Protein AF-A0A2G6F8L2-F1 (afdb_monomer_lite)

Radius of gyration: 17.74 Å; chains: 1; bounding box: 40×25×56 Å

pLDDT: mean 90.08, std 8.97, range [36.38, 96.94]

Secondary structure (DSSP, 8-state):
---SHHHHHHHHHHHHHHHHHHHHHHHHHHHHHHHHHHHHTT-HHHHHHHHHHHHHHHHHHHHTTSS-HHHHHHHHHHHHHHHS---

Sequence (87 aa):
MPIIKSAIKRVRQTKRKTLRNATVKRLTKEVIKKFLTHVENGEKKEAIALFPTVQKRIDLMSKKNLWHAHKSARKVSAYAKLISDKK

Structure (mmCIF, N/CA/C/O backbone):
data_AF-A0A2G6F8L2-F1
#
_entry.id   AF-A0A2G6F8L2-F1
#
loop_
_atom_site.group_PDB
_atom_site.id
_atom_site.type_symbol
_atom_site.label_atom_id
_atom_site.label_alt_id
_atom_site.label_comp_id
_atom_site.label_asym_id
_atom_site.label_entity_id
_atom_site.label_seq_id
_atom_site.pdbx_PDB_ins_code
_atom_site.Cartn_x
_atom_site.Cartn_y
_atom_site.Cartn_z
_atom_site.occupancy
_atom_site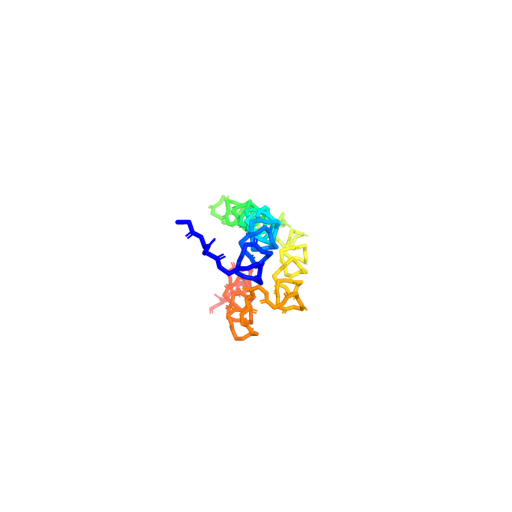.B_iso_or_equiv
_atom_site.auth_seq_id
_atom_site.auth_comp_id
_atom_site.auth_asym_id
_atom_site.auth_atom_id
_atom_site.pdbx_PDB_model_num
ATOM 1 N N . MET A 1 1 ? 19.709 7.147 -22.569 1.00 71.94 1 MET A N 1
ATOM 2 C CA . MET A 1 1 ? 18.690 6.225 -23.132 1.00 71.94 1 MET A CA 1
ATOM 3 C C . MET A 1 1 ? 19.236 4.805 -23.063 1.00 71.94 1 MET A C 1
ATOM 5 O O . MET A 1 1 ? 20.432 4.653 -23.273 1.00 71.94 1 MET A O 1
ATOM 9 N N . PRO A 1 2 ? 18.435 3.779 -22.725 1.00 85.56 2 PRO A N 1
ATOM 10 C CA . PRO A 1 2 ? 18.940 2.412 -22.678 1.00 85.56 2 PRO A CA 1
ATOM 11 C C . PRO A 1 2 ? 19.313 1.949 -24.087 1.00 85.56 2 PRO A C 1
ATOM 13 O O . PRO A 1 2 ? 18.498 2.067 -24.995 1.00 85.56 2 PRO A O 1
ATOM 16 N N . ILE A 1 3 ? 20.520 1.415 -24.248 1.00 91.50 3 ILE A N 1
ATOM 17 C CA . ILE A 1 3 ? 21.044 0.983 -25.553 1.00 91.50 3 ILE A CA 1
ATOM 18 C C . ILE A 1 3 ? 20.572 -0.449 -25.875 1.00 91.50 3 ILE A C 1
ATOM 20 O O . ILE A 1 3 ? 20.235 -0.779 -27.008 1.00 91.50 3 ILE A O 1
ATOM 24 N N . ILE A 1 4 ? 20.457 -1.304 -24.854 1.00 95.69 4 ILE A N 1
ATOM 25 C CA . ILE A 1 4 ? 20.090 -2.718 -25.005 1.00 95.69 4 ILE A CA 1
ATOM 26 C C . ILE A 1 4 ? 18.565 -2.871 -25.147 1.00 95.69 4 ILE A C 1
ATOM 28 O O . ILE A 1 4 ? 17.794 -2.340 -24.339 1.00 95.69 4 ILE A O 1
ATOM 32 N N . LYS A 1 5 ? 18.107 -3.683 -26.114 1.00 94.56 5 LYS A N 1
ATOM 33 C CA . LYS A 1 5 ? 16.672 -3.954 -26.374 1.00 94.56 5 LYS A CA 1
ATOM 34 C C . LYS A 1 5 ? 15.904 -4.394 -25.116 1.00 94.56 5 LYS A C 1
ATOM 36 O O . LYS A 1 5 ? 14.774 -3.952 -24.878 1.00 94.56 5 LYS A O 1
ATOM 41 N N . SER A 1 6 ? 16.516 -5.233 -24.277 1.00 95.06 6 SER A N 1
ATOM 42 C CA . SER A 1 6 ? 15.932 -5.693 -23.010 1.00 95.06 6 SER A CA 1
ATOM 43 C C . SER A 1 6 ? 15.722 -4.541 -22.020 1.00 95.06 6 SER A C 1
ATOM 45 O O . SER A 1 6 ? 14.666 -4.458 -21.388 1.00 95.06 6 SER A O 1
ATOM 47 N N . ALA A 1 7 ? 16.663 -3.601 -21.940 1.00 95.75 7 ALA A N 1
ATOM 48 C CA . ALA A 1 7 ? 16.581 -2.438 -21.066 1.00 95.75 7 ALA A CA 1
ATOM 49 C C . ALA A 1 7 ? 15.482 -1.459 -21.517 1.00 95.75 7 ALA A C 1
ATOM 51 O O . ALA A 1 7 ? 14.691 -1.003 -20.690 1.00 95.75 7 ALA A O 1
ATOM 52 N N . ILE A 1 8 ? 15.326 -1.226 -22.827 1.00 95.25 8 ILE A N 1
ATOM 53 C CA . ILE A 1 8 ? 14.214 -0.425 -23.380 1.00 95.25 8 ILE A CA 1
ATOM 54 C C . ILE A 1 8 ? 12.856 -1.045 -23.002 1.00 95.25 8 ILE A C 1
ATOM 56 O O . ILE A 1 8 ? 11.918 -0.349 -22.595 1.00 95.25 8 ILE A O 1
ATOM 60 N N . LYS A 1 9 ? 12.737 -2.379 -23.077 1.00 94.94 9 LYS A N 1
ATOM 61 C CA . LYS A 1 9 ? 11.537 -3.106 -22.630 1.00 94.94 9 LYS A CA 1
ATOM 62 C C . LYS A 1 9 ? 11.297 -2.928 -21.129 1.00 94.94 9 LYS A C 1
ATOM 64 O O . LYS A 1 9 ? 10.158 -2.670 -20.734 1.00 94.94 9 LYS A O 1
ATOM 69 N N . ARG A 1 10 ? 12.339 -3.022 -20.295 1.00 96.94 10 ARG A N 1
ATOM 70 C CA . ARG A 1 10 ? 12.229 -2.800 -18.844 1.00 96.94 10 ARG A CA 1
ATOM 71 C C . ARG A 1 10 ? 11.725 -1.396 -18.524 1.00 96.94 10 ARG A C 1
ATOM 73 O O . ARG A 1 10 ? 10.780 -1.288 -17.751 1.00 96.94 10 ARG A O 1
ATOM 80 N N . VAL A 1 11 ? 12.246 -0.350 -19.169 1.00 95.88 11 VAL A N 1
ATOM 81 C CA . VAL A 1 11 ? 11.783 1.037 -18.959 1.00 95.88 11 VAL A CA 1
ATOM 82 C C . VAL A 1 11 ? 10.287 1.186 -19.257 1.00 95.88 11 VAL A C 1
ATOM 84 O O . VAL A 1 11 ? 9.546 1.717 -18.426 1.00 95.88 11 VAL A O 1
ATOM 87 N N . ARG A 1 12 ? 9.802 0.642 -20.384 1.00 95.00 12 ARG A N 1
ATOM 88 C CA . ARG A 1 12 ? 8.362 0.652 -20.718 1.00 95.00 12 ARG A CA 1
ATOM 89 C C . ARG A 1 12 ? 7.514 -0.072 -19.669 1.00 95.00 12 ARG A C 1
ATOM 91 O O . ARG A 1 12 ? 6.484 0.448 -19.237 1.00 95.00 12 ARG A O 1
ATOM 98 N N . GLN A 1 13 ? 7.947 -1.255 -19.232 1.00 96.88 13 GLN A N 1
ATOM 99 C CA . GLN A 1 13 ? 7.242 -2.029 -18.205 1.00 96.88 13 GLN A CA 1
ATOM 100 C C . GLN A 1 13 ? 7.215 -1.301 -16.857 1.00 96.88 13 GLN A C 1
ATOM 102 O O . GLN A 1 13 ? 6.169 -1.257 -16.205 1.00 96.88 13 GLN A O 1
ATOM 107 N N . THR A 1 14 ? 8.340 -0.715 -16.450 1.00 96.56 14 THR A N 1
ATOM 108 C CA . THR A 1 14 ? 8.460 0.044 -15.205 1.00 96.56 14 THR A CA 1
ATOM 109 C C . THR A 1 14 ? 7.539 1.253 -15.224 1.00 96.56 14 THR A C 1
ATOM 111 O O . THR A 1 14 ? 6.777 1.409 -14.280 1.00 96.56 14 THR A O 1
ATOM 114 N N . LYS A 1 15 ? 7.486 2.037 -16.311 1.00 96.38 15 LYS A N 1
ATOM 115 C CA . LYS A 1 15 ? 6.583 3.200 -16.416 1.00 96.38 15 LYS A CA 1
ATOM 116 C C . LYS A 1 15 ? 5.122 2.822 -16.141 1.00 96.38 15 LYS A C 1
ATOM 118 O O . LYS A 1 15 ? 4.462 3.456 -15.319 1.00 96.38 15 LYS A O 1
ATOM 123 N N . ARG A 1 16 ? 4.641 1.728 -16.747 1.00 96.50 16 ARG A N 1
ATOM 124 C CA . ARG A 1 16 ? 3.278 1.210 -16.526 1.00 96.50 16 ARG A CA 1
ATOM 125 C C . ARG A 1 1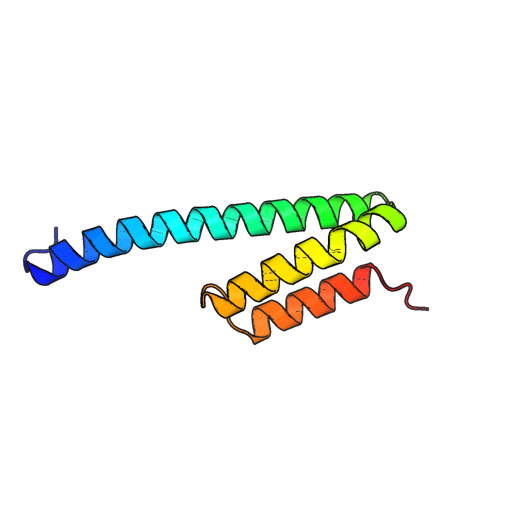6 ? 3.050 0.764 -15.077 1.00 96.50 16 ARG A C 1
ATOM 127 O O . ARG A 1 16 ? 2.021 1.089 -14.486 1.00 96.50 16 ARG A O 1
ATOM 134 N N . LYS A 1 17 ? 3.996 0.016 -14.498 1.00 95.88 17 LYS A N 1
ATOM 135 C CA . LYS A 1 17 ? 3.903 -0.473 -13.111 1.00 95.88 17 LYS A CA 1
ATOM 136 C C . LYS A 1 17 ? 3.941 0.679 -12.105 1.00 95.88 17 LYS A C 1
ATOM 138 O O . LYS A 1 17 ? 3.135 0.697 -11.179 1.00 95.88 17 LYS A O 1
ATOM 143 N N . THR A 1 18 ? 4.826 1.651 -12.310 1.00 96.31 18 THR A N 1
ATOM 144 C CA . THR A 1 18 ? 4.967 2.835 -11.460 1.00 96.31 18 THR A CA 1
ATOM 145 C C . THR A 1 18 ? 3.682 3.649 -11.438 1.00 96.31 18 THR A C 1
ATOM 147 O O . THR A 1 18 ? 3.209 3.968 -10.351 1.00 96.31 18 THR A O 1
ATOM 150 N N . LEU A 1 19 ? 3.066 3.903 -12.597 1.00 96.38 19 LEU A N 1
ATOM 151 C CA . LEU A 1 19 ? 1.814 4.660 -12.677 1.00 96.38 19 LEU A CA 1
ATOM 152 C C . LEU A 1 19 ? 0.675 3.960 -11.922 1.00 96.38 19 LEU A C 1
ATOM 154 O O . LEU A 1 19 ? 0.032 4.569 -11.071 1.00 96.38 19 LEU A O 1
ATOM 158 N N . ARG A 1 20 ? 0.493 2.648 -12.134 1.00 94.38 20 ARG A N 1
ATOM 159 C CA . ARG A 1 20 ? -0.495 1.851 -11.385 1.00 94.38 20 ARG A CA 1
ATOM 160 C C . ARG A 1 20 ? -0.248 1.915 -9.875 1.00 94.38 20 ARG A C 1
ATOM 162 O O . ARG A 1 20 ? -1.179 2.129 -9.101 1.00 94.38 20 ARG A O 1
ATOM 169 N N . ASN A 1 21 ? 1.000 1.727 -9.453 1.00 95.00 21 ASN A N 1
ATOM 170 C CA . ASN A 1 21 ? 1.363 1.706 -8.039 1.00 95.00 21 ASN A CA 1
ATOM 171 C C . ASN A 1 21 ? 1.196 3.081 -7.381 1.00 95.00 21 ASN A C 1
ATOM 173 O O . ASN A 1 21 ? 0.798 3.148 -6.218 1.00 95.00 21 ASN A O 1
ATOM 177 N N . ALA A 1 22 ? 1.476 4.164 -8.108 1.00 94.38 22 ALA A N 1
ATOM 178 C CA . ALA A 1 22 ? 1.274 5.528 -7.638 1.00 94.38 22 ALA A CA 1
ATOM 179 C C . ALA A 1 22 ? -0.210 5.801 -7.365 1.00 94.38 22 ALA A C 1
ATOM 181 O O . ALA A 1 22 ? -0.551 6.223 -6.260 1.00 94.38 22 ALA A O 1
ATOM 182 N N . THR A 1 23 ? -1.093 5.458 -8.307 1.00 94.44 23 THR A N 1
ATOM 183 C CA . THR A 1 23 ? -2.545 5.623 -8.146 1.00 94.44 23 THR A CA 1
ATOM 184 C C . THR A 1 23 ? -3.073 4.837 -6.951 1.00 94.44 23 THR A C 1
ATOM 186 O O . THR A 1 23 ? -3.762 5.391 -6.100 1.00 94.44 23 THR A O 1
ATOM 189 N N . VAL A 1 24 ? -2.705 3.557 -6.827 1.00 93.88 24 VAL A N 1
ATOM 190 C CA . VAL A 1 24 ? -3.161 2.718 -5.708 1.00 93.88 24 VAL A CA 1
ATOM 191 C C . VAL A 1 24 ? -2.671 3.274 -4.367 1.00 93.88 24 VAL A C 1
ATOM 193 O O . VAL A 1 24 ? -3.458 3.372 -3.428 1.00 93.88 24 VAL A O 1
ATOM 196 N N . LYS A 1 25 ? -1.401 3.699 -4.277 1.00 92.06 25 LYS A N 1
ATOM 197 C CA . LYS A 1 25 ? -0.856 4.337 -3.068 1.00 92.06 25 LYS A CA 1
ATOM 198 C C . LYS A 1 25 ? -1.598 5.630 -2.721 1.00 92.06 25 LYS A C 1
ATOM 200 O O . LYS A 1 25 ? -1.842 5.861 -1.540 1.00 92.06 25 LYS A O 1
ATOM 205 N N . ARG A 1 26 ? -1.939 6.457 -3.714 1.00 95.06 26 ARG A N 1
ATOM 206 C CA . ARG A 1 26 ? -2.667 7.718 -3.516 1.00 95.06 26 ARG A CA 1
ATOM 207 C C . ARG A 1 26 ? -4.062 7.467 -2.946 1.00 95.06 26 ARG A C 1
ATOM 209 O O . ARG A 1 26 ? -4.362 7.978 -1.876 1.00 95.06 26 ARG A O 1
ATOM 216 N N . LEU A 1 27 ? -4.834 6.579 -3.573 1.00 93.75 27 LEU A N 1
ATOM 217 C CA . LEU A 1 27 ? -6.180 6.214 -3.115 1.00 93.75 27 LEU A CA 1
ATOM 218 C C . LEU A 1 27 ? -6.178 5.672 -1.678 1.00 93.75 27 LEU A C 1
ATOM 220 O O . LEU A 1 27 ? -7.026 6.028 -0.869 1.00 93.75 27 LEU A O 1
ATOM 224 N N . THR A 1 28 ? -5.206 4.824 -1.326 1.00 93.25 28 THR A N 1
ATOM 225 C CA . THR A 1 28 ? -5.094 4.314 0.050 1.00 93.25 28 THR A CA 1
ATOM 226 C C . THR A 1 28 ? -4.784 5.434 1.048 1.00 93.25 28 THR A C 1
ATOM 228 O O . THR A 1 28 ? -5.330 5.430 2.147 1.00 93.25 28 THR A O 1
ATOM 231 N N . LYS A 1 29 ? -3.941 6.411 0.682 1.00 92.88 29 LYS A N 1
ATOM 232 C CA . LYS A 1 29 ? -3.661 7.579 1.532 1.00 92.88 29 LYS A CA 1
ATOM 233 C C . LYS A 1 29 ? -4.887 8.474 1.709 1.00 92.88 29 LYS A C 1
ATOM 235 O O . LYS A 1 29 ? -5.099 8.958 2.811 1.00 92.88 29 LYS A O 1
ATOM 240 N N . GLU A 1 30 ? -5.683 8.675 0.662 1.00 95.25 30 GLU A N 1
ATOM 241 C CA . GLU A 1 30 ? -6.924 9.459 0.728 1.00 95.25 30 GLU A CA 1
ATOM 242 C C . GLU A 1 30 ? -7.922 8.841 1.713 1.00 95.25 30 GLU A C 1
ATOM 244 O O . GLU A 1 30 ? -8.435 9.540 2.580 1.00 95.25 30 GLU A O 1
ATOM 249 N N . VAL A 1 31 ? -8.137 7.523 1.642 1.00 92.88 31 VAL A N 1
ATOM 250 C CA . VAL A 1 31 ? -9.021 6.800 2.575 1.00 92.88 31 VAL A CA 1
ATOM 251 C C . VAL A 1 31 ? -8.520 6.908 4.018 1.00 92.88 31 VAL A C 1
ATOM 253 O O . VAL A 1 31 ? -9.305 7.175 4.922 1.00 92.88 31 VAL A O 1
ATOM 256 N N . ILE A 1 32 ? -7.208 6.762 4.236 1.00 92.50 32 ILE A N 1
ATOM 257 C CA . ILE A 1 32 ? -6.602 6.943 5.564 1.00 92.50 32 ILE A CA 1
ATOM 258 C C . ILE A 1 32 ? -6.780 8.382 6.060 1.00 92.50 32 ILE A C 1
ATOM 260 O O . ILE A 1 32 ? -7.063 8.578 7.235 1.00 92.50 32 ILE A O 1
ATOM 264 N N . LYS A 1 33 ? -6.622 9.387 5.189 1.00 92.88 33 LYS A N 1
ATOM 265 C CA . LYS A 1 33 ? -6.793 10.795 5.566 1.00 92.88 33 LYS A CA 1
ATOM 266 C C . LYS A 1 33 ? -8.224 11.072 6.017 1.00 92.88 33 LYS A C 1
ATOM 268 O O . LYS A 1 33 ? -8.387 11.661 7.071 1.00 92.88 33 LYS A O 1
ATOM 273 N N . LYS A 1 34 ? -9.228 10.594 5.271 1.00 90.69 34 LYS A N 1
ATOM 274 C CA . LYS A 1 34 ? -10.646 10.712 5.660 1.00 90.69 34 LYS A CA 1
ATOM 275 C C . LYS A 1 34 ? -10.909 10.102 7.036 1.00 90.69 34 LYS A C 1
ATOM 277 O O . LYS A 1 34 ? -11.567 10.699 7.870 1.00 90.69 34 LYS A O 1
ATOM 282 N N . PHE A 1 35 ? -10.346 8.926 7.292 1.00 90.50 35 PHE A N 1
ATOM 283 C CA . PHE A 1 35 ? -10.444 8.308 8.609 1.00 90.50 35 PHE A CA 1
ATOM 284 C C . PHE A 1 35 ? -9.814 9.168 9.713 1.00 90.50 35 PHE A C 1
ATOM 286 O O . PHE A 1 35 ? -10.448 9.389 10.737 1.00 90.50 35 PHE A O 1
ATOM 293 N N . LEU A 1 36 ? -8.604 9.688 9.496 1.00 88.69 36 LEU A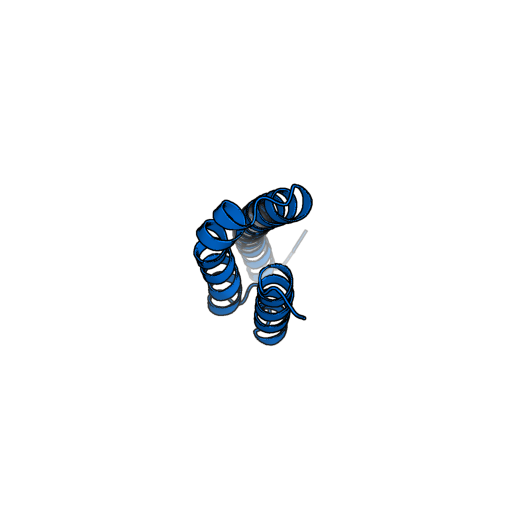 N 1
ATOM 294 C CA . LEU A 1 36 ? -7.937 10.545 10.479 1.00 88.69 36 LEU A CA 1
ATOM 295 C C . LEU A 1 36 ? -8.706 11.844 10.740 1.00 88.69 36 LEU A C 1
ATOM 297 O O . LEU A 1 36 ? -8.797 12.242 11.892 1.00 88.69 36 LEU A O 1
ATOM 301 N N . THR A 1 37 ? -9.320 12.451 9.720 1.00 90.25 37 THR A N 1
ATOM 302 C CA . THR A 1 37 ? -10.130 13.661 9.919 1.00 90.25 37 THR A CA 1
ATOM 303 C C . THR A 1 37 ? -11.368 13.401 10.780 1.00 90.25 37 THR A C 1
ATOM 305 O O . THR A 1 37 ? -11.663 14.202 11.654 1.00 90.25 37 THR A O 1
ATOM 308 N N . HIS A 1 38 ? -12.058 12.265 10.611 1.00 86.94 38 HIS A N 1
ATOM 309 C CA . HIS A 1 38 ? -13.187 11.905 11.488 1.00 86.94 38 HIS A CA 1
ATOM 310 C C . HIS A 1 38 ? -12.744 11.632 12.933 1.00 86.94 38 HIS A C 1
ATOM 312 O O . HIS A 1 38 ? -13.454 11.964 13.880 1.00 86.94 38 HIS A O 1
ATOM 318 N N . VAL A 1 39 ? -11.553 11.048 13.115 1.00 86.50 39 VAL A N 1
ATOM 319 C CA . VAL A 1 39 ? -10.963 10.838 14.446 1.00 86.50 39 VAL A CA 1
ATOM 320 C C . VAL A 1 39 ? -10.611 12.175 15.109 1.00 86.50 39 VAL A C 1
ATOM 322 O O . VAL A 1 39 ? -10.925 12.360 16.280 1.00 86.50 39 VAL A O 1
ATOM 325 N N . GLU A 1 40 ? -10.003 13.110 14.373 1.00 86.25 40 GLU A N 1
ATOM 326 C CA . GLU A 1 40 ? -9.659 14.457 14.863 1.00 86.25 40 GLU A CA 1
ATOM 327 C C . GLU A 1 40 ? -10.905 15.283 15.215 1.00 86.25 40 GLU A C 1
ATOM 329 O O . GLU A 1 40 ? -10.910 15.977 16.228 1.00 86.25 40 GLU A O 1
ATOM 334 N N . ASN A 1 41 ? -11.984 15.148 14.439 1.00 86.56 41 ASN A N 1
ATOM 335 C CA . ASN A 1 41 ? -13.265 15.813 14.693 1.00 86.56 41 ASN A CA 1
ATOM 336 C C . ASN A 1 41 ? -14.059 15.204 15.869 1.00 86.56 41 ASN A C 1
ATOM 338 O O . ASN A 1 41 ? -15.100 15.737 16.245 1.00 86.56 41 ASN A O 1
ATOM 342 N N . GLY A 1 42 ? -13.605 14.089 16.455 1.00 80.00 42 GLY A N 1
ATOM 343 C CA . GLY A 1 42 ? -14.276 13.435 17.585 1.00 80.00 42 GLY A CA 1
ATOM 344 C C . GLY A 1 42 ? -15.502 12.589 17.209 1.00 80.00 42 GLY A C 1
ATOM 345 O O . GLY A 1 42 ? -16.226 12.116 18.089 1.00 80.00 42 GLY A O 1
ATOM 346 N N . GLU A 1 43 ? -15.731 12.330 15.920 1.00 85.31 43 GLU A N 1
ATOM 347 C CA . GLU A 1 43 ? -16.874 11.571 15.394 1.00 85.31 43 GLU A CA 1
ATOM 348 C C . GLU A 1 43 ? -16.649 10.053 15.524 1.00 85.31 43 GLU A C 1
ATOM 350 O O . GLU A 1 43 ? -16.461 9.318 14.549 1.00 85.31 43 GLU A O 1
ATOM 355 N N . LYS A 1 44 ? -16.673 9.544 16.762 1.00 78.38 44 LYS A N 1
ATOM 356 C CA . LYS A 1 44 ? -16.328 8.141 17.065 1.00 78.38 44 LYS A CA 1
ATOM 357 C C . LYS A 1 44 ? -17.170 7.117 16.292 1.00 78.38 44 LYS A C 1
ATOM 359 O O . LYS A 1 44 ? -16.636 6.110 15.832 1.00 78.38 44 LYS A O 1
ATOM 364 N N . LYS A 1 45 ? -18.474 7.363 16.121 1.00 82.12 45 LYS A N 1
ATOM 365 C CA . LYS A 1 45 ? -19.388 6.433 15.426 1.00 82.12 45 LYS A CA 1
ATOM 366 C C . LYS A 1 45 ? -19.029 6.274 13.946 1.00 82.12 45 LYS A C 1
ATOM 368 O O . LYS A 1 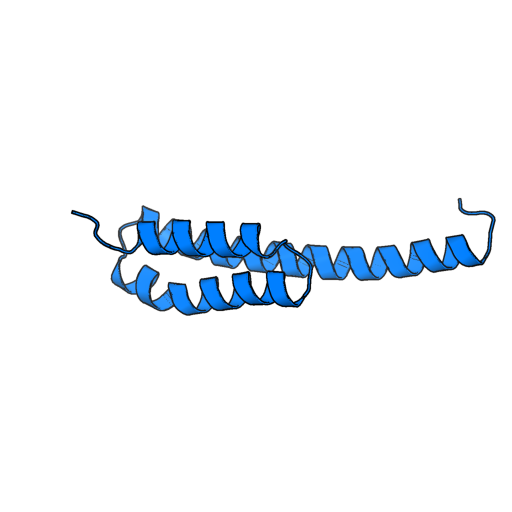45 ? -18.988 5.153 13.440 1.00 82.12 45 LYS A O 1
ATOM 373 N N . GLU A 1 46 ? -18.719 7.378 13.272 1.00 82.12 46 GLU A N 1
ATOM 374 C CA . GLU A 1 46 ? -18.353 7.372 11.852 1.00 82.12 46 GLU A CA 1
ATOM 375 C C . GLU A 1 46 ? -16.952 6.794 11.632 1.00 82.12 46 GLU A C 1
ATOM 377 O O . GLU A 1 46 ? -16.740 5.992 10.718 1.00 82.12 46 GLU A O 1
ATOM 382 N N . ALA A 1 47 ? -16.010 7.101 12.529 1.00 83.00 47 ALA A N 1
ATOM 383 C CA . ALA A 1 47 ? -14.668 6.528 12.501 1.00 83.00 47 ALA A CA 1
ATOM 384 C C . ALA A 1 47 ? -14.685 4.994 12.652 1.00 83.00 47 ALA A C 1
ATOM 386 O O . ALA A 1 47 ? -13.976 4.297 11.920 1.00 83.00 47 ALA A O 1
ATOM 387 N N . ILE A 1 48 ? -15.529 4.455 13.546 1.00 86.19 48 ILE A N 1
ATOM 388 C CA . ILE A 1 48 ? -15.726 3.005 13.718 1.00 86.19 48 ILE A CA 1
ATOM 389 C C . ILE A 1 48 ? -16.295 2.378 12.440 1.00 86.19 48 ILE A C 1
ATOM 391 O O . ILE A 1 48 ? -15.787 1.354 11.985 1.00 86.19 48 ILE A O 1
ATOM 395 N N . ALA A 1 49 ? -17.306 2.998 11.826 1.00 88.38 49 ALA A N 1
ATOM 396 C CA . ALA A 1 49 ? -17.920 2.486 10.601 1.00 88.38 49 ALA A CA 1
ATOM 397 C C . ALA A 1 49 ? -16.947 2.483 9.405 1.00 88.38 49 ALA A C 1
ATOM 399 O O . ALA A 1 49 ? -16.977 1.580 8.566 1.00 88.38 49 ALA A O 1
ATOM 400 N N . LEU A 1 50 ? -16.047 3.468 9.330 1.00 89.25 50 LEU A N 1
ATOM 401 C CA . LEU A 1 50 ? -15.079 3.596 8.239 1.00 89.25 50 LEU A CA 1
ATOM 402 C C . LEU A 1 50 ? -13.856 2.674 8.405 1.00 89.25 50 LEU A C 1
ATOM 404 O O . LEU A 1 50 ? -13.206 2.310 7.416 1.00 89.25 50 LEU A O 1
ATOM 408 N N . PHE A 1 51 ? -13.546 2.253 9.633 1.00 90.19 51 PHE A N 1
ATOM 409 C CA . PHE A 1 51 ? -12.352 1.470 9.955 1.00 90.19 51 PHE A CA 1
ATOM 410 C C . PHE A 1 51 ? -12.210 0.140 9.186 1.00 90.19 51 PHE A C 1
ATOM 412 O O . PHE A 1 51 ? -11.128 -0.091 8.634 1.00 90.19 51 PHE A O 1
ATOM 419 N N . PRO A 1 52 ? -13.251 -0.707 9.024 1.00 91.94 52 PRO A N 1
ATOM 420 C CA . PRO A 1 52 ? -13.147 -1.939 8.234 1.00 91.94 52 PRO A CA 1
ATOM 421 C C . PRO A 1 52 ? -12.702 -1.687 6.787 1.00 91.94 52 PRO A C 1
ATOM 423 O O . PRO A 1 52 ? -11.923 -2.452 6.211 1.00 91.94 52 PRO A O 1
ATOM 426 N N . THR A 1 53 ? -13.147 -0.573 6.199 1.00 92.06 53 THR A N 1
ATOM 427 C CA . THR A 1 53 ? -12.775 -0.173 4.836 1.00 92.06 53 THR A CA 1
ATOM 428 C C . THR A 1 53 ? -11.306 0.242 4.761 1.00 92.06 53 THR A C 1
ATOM 430 O O . THR A 1 53 ? -10.591 -0.159 3.834 1.00 92.06 53 THR A O 1
ATOM 433 N N . VAL A 1 54 ? -10.826 0.995 5.755 1.00 92.81 54 VAL A N 1
ATOM 434 C CA . VAL A 1 54 ? -9.414 1.388 5.885 1.00 92.81 54 VAL A CA 1
ATOM 435 C C . VAL A 1 54 ? -8.532 0.148 6.050 1.00 92.81 54 VAL A C 1
ATOM 437 O O . VAL A 1 54 ? -7.560 -0.015 5.308 1.00 92.81 54 VAL A O 1
ATOM 440 N N . GLN A 1 55 ? -8.897 -0.756 6.961 1.00 93.06 55 GLN A N 1
ATOM 441 C CA . GLN A 1 55 ? -8.162 -1.990 7.233 1.00 93.06 55 GLN A CA 1
ATOM 442 C C . GLN A 1 55 ? -8.060 -2.866 5.981 1.00 93.06 55 GLN A C 1
ATOM 444 O O . GLN A 1 55 ? -6.954 -3.198 5.549 1.00 93.06 55 GLN A O 1
ATOM 449 N N . LYS A 1 56 ? -9.188 -3.129 5.307 1.00 94.06 56 LYS A N 1
ATOM 450 C CA . LYS A 1 56 ? -9.218 -3.888 4.048 1.00 94.06 56 LYS A CA 1
ATOM 451 C C . LYS A 1 56 ? -8.273 -3.297 3.004 1.00 94.06 56 LYS A C 1
ATOM 453 O O . LYS A 1 56 ? -7.603 -4.032 2.273 1.00 94.06 56 LYS A O 1
ATOM 458 N N . ARG A 1 57 ? -8.205 -1.965 2.910 1.00 93.81 57 ARG A N 1
ATOM 459 C CA . ARG A 1 57 ? -7.333 -1.286 1.947 1.00 93.81 57 ARG A CA 1
ATOM 460 C C . ARG A 1 57 ? -5.855 -1.431 2.304 1.00 93.81 57 ARG A C 1
ATOM 462 O O . ARG A 1 57 ? -5.050 -1.648 1.400 1.00 93.81 57 ARG A O 1
ATOM 469 N N . ILE A 1 58 ? -5.502 -1.353 3.586 1.00 93.44 58 ILE A N 1
ATOM 470 C CA . ILE A 1 58 ? -4.133 -1.563 4.080 1.00 93.44 58 ILE A CA 1
ATOM 471 C C . ILE A 1 58 ? -3.685 -3.011 3.836 1.00 93.44 58 ILE A C 1
ATOM 473 O O . ILE A 1 58 ? -2.600 -3.236 3.293 1.00 93.44 58 ILE A O 1
ATOM 477 N N . ASP A 1 59 ? -4.537 -3.990 4.127 1.00 92.62 59 ASP A N 1
ATOM 478 C CA . ASP A 1 59 ? -4.211 -5.406 3.937 1.00 92.62 59 ASP A CA 1
ATOM 479 C C . ASP A 1 59 ? -4.043 -5.761 2.456 1.00 92.62 59 ASP A C 1
ATOM 481 O O . ASP A 1 59 ? -3.148 -6.523 2.077 1.00 92.62 59 ASP A O 1
ATOM 485 N N . LEU A 1 60 ? -4.831 -5.138 1.576 1.00 93.12 60 LEU A N 1
ATOM 486 C CA . LEU A 1 60 ? -4.686 -5.304 0.132 1.00 93.12 60 LEU A CA 1
ATOM 487 C C . LEU A 1 60 ? -3.343 -4.763 -0.390 1.00 93.12 60 LEU A C 1
ATOM 489 O O . LEU A 1 60 ? -2.781 -5.339 -1.323 1.00 93.12 60 LEU A O 1
ATOM 493 N N . MET A 1 61 ? -2.785 -3.712 0.221 1.00 93.31 61 MET A N 1
ATOM 494 C CA . MET A 1 61 ? -1.442 -3.216 -0.122 1.00 93.31 61 MET A CA 1
ATOM 495 C C . MET A 1 61 ? -0.351 -4.233 0.211 1.00 93.31 61 MET A C 1
ATOM 497 O O . MET A 1 61 ? 0.618 -4.347 -0.544 1.00 93.31 61 MET A O 1
ATOM 501 N N . SER A 1 62 ? -0.529 -4.970 1.311 1.00 93.44 62 SER A N 1
ATOM 502 C CA . SER A 1 62 ? 0.346 -6.077 1.702 1.00 93.44 62 SER A CA 1
ATOM 503 C C . SER A 1 62 ? 0.241 -7.227 0.700 1.00 93.44 62 SER A C 1
ATOM 505 O O . SER A 1 62 ? 1.236 -7.621 0.103 1.00 93.44 62 SER A O 1
ATOM 507 N N . LYS A 1 63 ? -0.986 -7.683 0.399 1.00 92.88 63 LYS A N 1
ATOM 508 C CA . LYS A 1 63 ? -1.244 -8.780 -0.557 1.00 92.88 63 LYS A CA 1
ATOM 509 C C . LYS A 1 63 ? -0.726 -8.496 -1.968 1.00 92.88 63 LYS A C 1
ATOM 511 O O . LYS A 1 63 ? -0.414 -9.415 -2.716 1.00 92.88 63 LYS A O 1
ATOM 516 N N . LYS A 1 64 ? -0.675 -7.224 -2.372 1.00 91.12 64 LYS A N 1
ATOM 517 C CA . LYS A 1 64 ? -0.144 -6.795 -3.675 1.00 91.12 64 LYS A CA 1
ATOM 518 C C . LYS A 1 64 ? 1.352 -6.448 -3.632 1.00 91.12 64 LYS A C 1
ATOM 520 O O . LYS A 1 64 ? 1.860 -5.909 -4.614 1.00 91.12 64 LYS A O 1
ATOM 525 N N . ASN A 1 65 ? 2.046 -6.743 -2.531 1.00 91.62 65 ASN A N 1
ATOM 526 C CA . ASN A 1 65 ? 3.474 -6.494 -2.321 1.00 91.62 65 ASN A CA 1
ATOM 527 C C . ASN A 1 65 ? 3.887 -5.023 -2.522 1.00 91.62 65 ASN A C 1
ATOM 529 O O . ASN A 1 65 ? 5.027 -4.732 -2.879 1.00 91.62 65 ASN A O 1
ATOM 533 N N . LEU A 1 66 ? 2.971 -4.066 -2.315 1.00 92.06 66 LEU A N 1
ATOM 534 C CA . LEU A 1 66 ? 3.318 -2.640 -2.353 1.00 92.06 66 LEU A CA 1
ATOM 535 C C . LEU A 1 66 ? 3.892 -2.161 -1.019 1.00 92.06 66 LEU A C 1
ATOM 537 O O . LEU A 1 66 ? 4.713 -1.241 -1.015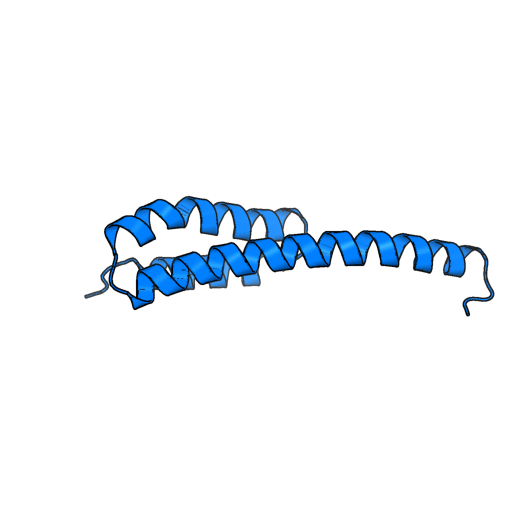 1.00 92.06 66 LEU A O 1
ATOM 541 N N . TRP A 1 67 ? 3.434 -2.738 0.093 1.00 93.31 67 TRP A N 1
ATOM 542 C CA . TRP A 1 67 ? 3.957 -2.521 1.441 1.00 93.31 67 TRP A CA 1
ATOM 543 C C . TRP A 1 67 ? 4.407 -3.847 2.044 1.00 93.31 67 TRP A C 1
ATOM 545 O O . TRP A 1 67 ? 3.825 -4.888 1.761 1.00 93.31 67 TRP A O 1
ATOM 555 N N . HIS A 1 68 ? 5.416 -3.784 2.909 1.00 94.81 68 HIS A N 1
ATOM 556 C CA . HIS A 1 68 ? 5.824 -4.929 3.714 1.00 94.81 68 HIS A CA 1
ATOM 557 C C . HIS A 1 68 ? 4.735 -5.296 4.733 1.00 94.81 68 HIS A C 1
ATOM 559 O O . HIS A 1 68 ? 4.088 -4.397 5.282 1.00 94.81 68 HIS A O 1
ATOM 565 N N . ALA A 1 69 ? 4.598 -6.583 5.061 1.00 93.94 69 ALA A N 1
ATOM 566 C CA . ALA A 1 69 ? 3.593 -7.081 6.003 1.00 93.94 69 ALA A CA 1
ATOM 567 C C . ALA A 1 69 ? 3.634 -6.346 7.355 1.00 93.94 69 ALA A C 1
ATOM 569 O O . ALA A 1 69 ? 2.625 -5.806 7.803 1.00 93.94 69 ALA A O 1
ATOM 570 N N . HIS A 1 70 ? 4.824 -6.200 7.947 1.00 95.38 70 HIS A N 1
ATOM 571 C CA . HIS A 1 70 ? 5.007 -5.455 9.202 1.00 95.38 70 HIS A CA 1
ATOM 572 C C . HIS A 1 70 ? 4.586 -3.982 9.123 1.00 95.38 70 HIS A C 1
ATOM 574 O O . HIS A 1 70 ? 4.083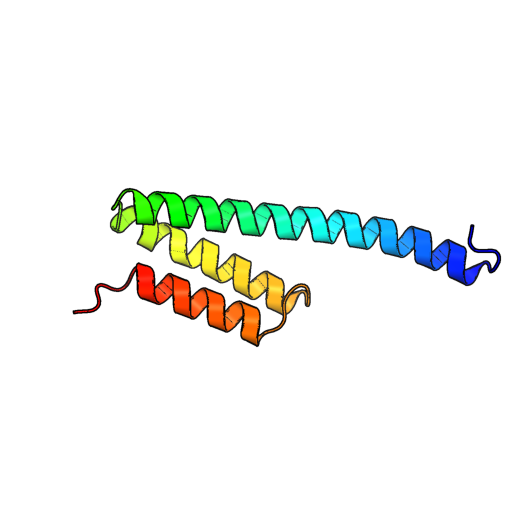 -3.428 10.099 1.00 95.38 70 HIS A O 1
ATOM 580 N N . LYS A 1 71 ? 4.759 -3.327 7.967 1.00 94.81 71 LYS A N 1
ATOM 581 C CA . LYS A 1 71 ? 4.320 -1.936 7.795 1.00 94.81 71 LYS A CA 1
ATOM 582 C C . LYS A 1 71 ? 2.797 -1.843 7.851 1.00 94.81 71 LYS A C 1
ATOM 584 O O . LYS A 1 71 ? 2.277 -0.937 8.499 1.00 94.81 71 LYS A O 1
ATOM 589 N N . SER A 1 72 ? 2.109 -2.765 7.186 1.00 94.25 72 SER A N 1
ATOM 590 C CA . SER A 1 72 ? 0.648 -2.847 7.185 1.00 94.25 72 SER A CA 1
ATOM 591 C C . SER A 1 72 ? 0.117 -3.170 8.584 1.00 94.25 72 SER A C 1
ATOM 593 O O . SER A 1 72 ? -0.693 -2.409 9.107 1.00 94.25 72 SER A O 1
ATOM 595 N N . ALA A 1 73 ? 0.671 -4.190 9.247 1.00 94.44 73 ALA A N 1
ATOM 596 C CA . ALA A 1 73 ? 0.289 -4.584 10.605 1.00 94.44 73 ALA A CA 1
ATOM 597 C C . ALA A 1 73 ? 0.477 -3.448 11.627 1.00 94.44 73 ALA A C 1
ATOM 599 O O . ALA A 1 73 ? -0.431 -3.147 12.402 1.00 94.44 73 ALA A O 1
ATOM 600 N N . ARG A 1 74 ? 1.618 -2.741 11.580 1.00 94.88 74 ARG A N 1
ATOM 601 C CA . ARG A 1 74 ? 1.875 -1.583 12.453 1.00 94.88 74 ARG A CA 1
ATOM 602 C C . ARG A 1 74 ? 0.828 -0.488 12.268 1.00 94.88 74 ARG A C 1
ATOM 604 O O . ARG A 1 74 ? 0.403 0.124 13.242 1.00 94.88 74 ARG A O 1
ATOM 611 N N . LYS A 1 75 ? 0.422 -0.225 11.023 1.00 93.44 75 LYS A N 1
ATOM 612 C CA . LYS A 1 75 ? -0.584 0.797 10.714 1.00 93.44 75 LYS A CA 1
ATOM 613 C C . LYS A 1 75 ? -1.971 0.399 11.206 1.00 93.44 75 LYS A C 1
ATOM 615 O O . LYS A 1 75 ? -2.607 1.221 11.852 1.00 93.44 75 LYS A O 1
ATOM 620 N N . VAL A 1 76 ? -2.394 -0.845 10.980 1.00 91.94 76 VAL A N 1
ATOM 621 C CA . VAL A 1 76 ? -3.671 -1.356 11.507 1.00 91.94 76 VAL A CA 1
ATOM 622 C C . VAL A 1 76 ? -3.702 -1.262 13.033 1.00 91.94 76 VAL A C 1
ATOM 624 O O . VAL A 1 76 ? -4.650 -0.712 13.579 1.00 91.94 76 VAL A O 1
ATOM 627 N N . SER A 1 77 ? -2.637 -1.692 13.718 1.00 92.81 77 SER A N 1
ATOM 628 C CA . SER A 1 77 ? -2.545 -1.594 15.181 1.00 92.81 77 SER A CA 1
ATOM 629 C C . SER A 1 77 ? -2.614 -0.147 15.681 1.00 92.81 77 SER A C 1
ATOM 631 O O . SER A 1 77 ? -3.338 0.137 16.631 1.00 92.81 77 SER A O 1
ATOM 633 N N . ALA A 1 78 ? -1.900 0.783 15.037 1.00 91.50 78 ALA A N 1
ATOM 634 C CA . ALA A 1 78 ? -1.934 2.195 15.417 1.00 91.50 78 ALA A CA 1
ATOM 635 C C . ALA A 1 78 ? -3.331 2.812 15.238 1.00 91.50 78 ALA A C 1
ATOM 637 O O . ALA A 1 78 ? -3.794 3.525 16.119 1.00 91.50 78 ALA A O 1
ATOM 638 N N . TYR A 1 79 ? -4.014 2.516 14.130 1.00 90.94 79 TYR A N 1
ATOM 639 C CA . TYR A 1 79 ? -5.352 3.048 13.866 1.00 90.94 79 TYR A CA 1
ATOM 640 C C . TYR A 1 79 ? -6.426 2.410 14.747 1.00 90.94 79 TYR A C 1
ATOM 642 O O . TYR A 1 79 ? -7.310 3.116 15.212 1.00 90.94 79 TYR A O 1
ATOM 650 N N . ALA A 1 80 ? -6.313 1.117 15.059 1.00 89.75 80 ALA A N 1
ATOM 651 C CA . ALA A 1 80 ? -7.201 0.461 16.015 1.00 89.75 80 ALA A CA 1
ATOM 652 C C . ALA A 1 80 ? -7.109 1.102 17.411 1.00 89.75 80 ALA A C 1
ATOM 654 O O . ALA A 1 80 ? -8.130 1.343 18.047 1.00 89.75 80 ALA A O 1
ATOM 655 N N . LYS A 1 81 ? -5.891 1.441 17.863 1.00 88.94 81 LYS A N 1
ATOM 656 C CA . LYS A 1 81 ? -5.669 2.114 19.155 1.00 88.94 81 LYS A CA 1
ATOM 657 C C . LYS A 1 81 ? -6.294 3.508 19.233 1.00 88.94 81 LYS A C 1
ATOM 659 O O . LYS A 1 81 ? -6.649 3.915 20.325 1.00 88.94 81 LYS A O 1
ATOM 664 N N . LEU A 1 82 ? -6.400 4.226 18.112 1.00 85.56 82 LEU A N 1
ATOM 665 C CA . LEU A 1 82 ? -7.022 5.557 18.076 1.00 85.56 82 LEU A CA 1
ATOM 666 C C . LEU A 1 82 ? -8.541 5.505 18.271 1.00 85.56 82 LEU A C 1
ATOM 668 O O . LEU A 1 82 ? -9.126 6.478 18.724 1.00 85.56 82 LEU A O 1
ATOM 672 N N . ILE A 1 83 ? -9.173 4.392 17.897 1.00 83.88 83 ILE A N 1
ATOM 673 C CA . ILE A 1 83 ? -10.626 4.214 18.007 1.00 83.88 83 ILE A CA 1
ATOM 674 C C . ILE A 1 83 ? -10.998 3.546 19.328 1.00 83.88 83 ILE A C 1
ATOM 676 O O . ILE A 1 83 ? -12.065 3.815 19.872 1.00 83.88 83 ILE A O 1
ATOM 680 N N . SER A 1 84 ? -10.152 2.643 19.837 1.00 81.12 84 SER A N 1
ATOM 681 C CA . SER A 1 84 ? -10.415 2.035 21.135 1.00 81.12 84 SER A CA 1
ATOM 682 C C . SER A 1 84 ? -10.249 3.091 22.221 1.00 81.12 84 SER A C 1
ATOM 684 O O . SER A 1 84 ? -9.146 3.611 22.388 1.00 81.12 84 SER A O 1
ATOM 686 N N . ASP A 1 85 ? -11.306 3.351 22.987 1.00 64.50 85 ASP A N 1
ATOM 687 C CA . ASP A 1 85 ? -11.201 4.087 24.244 1.00 64.50 85 ASP A CA 1
ATOM 688 C C . ASP A 1 85 ? -10.316 3.273 25.193 1.00 64.50 85 ASP A C 1
ATOM 690 O O . ASP A 1 85 ? -10.757 2.333 25.857 1.00 64.50 85 ASP A O 1
ATOM 694 N N . LYS A 1 86 ? -9.021 3.587 25.207 1.00 52.41 86 LYS A N 1
ATOM 695 C CA . LYS A 1 86 ? -8.142 3.131 26.270 1.00 52.41 86 LYS A CA 1
ATOM 696 C C . LYS A 1 86 ? -8.291 4.094 27.433 1.00 52.41 86 LYS A C 1
ATOM 698 O O . LYS A 1 86 ? -7.876 5.245 27.350 1.00 52.41 86 LYS A O 1
ATOM 703 N N . LYS A 1 87 ? -8.920 3.563 28.477 1.00 36.38 87 LYS A N 1
ATOM 704 C CA . LYS A 1 87 ? -8.640 3.896 29.870 1.00 36.38 87 LYS A CA 1
ATOM 705 C C . LYS A 1 87 ? -7.135 4.058 30.106 1.00 36.38 87 LYS A C 1
ATOM 707 O O . LYS A 1 87 ? -6.365 3.285 29.481 1.00 36.38 87 LYS A O 1
#

Foldseek 3Di:
DDPDPVVVVVVVVCVVVVVVLVVLVVVLVVLVVVLVVCLVVVVLVVNVVSLVVNLVSLVVCCVVVVDPPVVSVVVNVVSVVSNDPDD